Protein AF-A0A1Y1M8X2-F1 (afdb_monomer_lite)

pLDDT: mean 86.87, std 9.97, range [57.91, 97.19]

Structure (mmCIF, N/CA/C/O backbone):
data_AF-A0A1Y1M8X2-F1
#
_entry.id   AF-A0A1Y1M8X2-F1
#
loop_
_atom_site.group_PDB
_atom_site.id
_atom_site.type_symbol
_atom_site.label_atom_id
_atom_site.label_alt_id
_atom_site.label_comp_id
_atom_site.label_asym_id
_atom_site.label_entity_id
_atom_site.label_seq_id
_atom_site.pdbx_PDB_ins_code
_atom_site.Cartn_x
_atom_site.Cartn_y
_atom_site.Cartn_z
_atom_site.occupancy
_atom_site.B_iso_or_equiv
_atom_site.auth_seq_id
_atom_site.auth_comp_id
_atom_site.auth_asym_id
_atom_site.auth_atom_id
_atom_site.pdbx_PDB_model_num
ATOM 1 N N . MET A 1 1 ? 12.283 7.521 -15.618 1.00 57.91 1 MET A N 1
ATOM 2 C CA . MET A 1 1 ? 11.497 7.164 -14.419 1.00 57.91 1 MET A CA 1
ATOM 3 C C . MET A 1 1 ? 10.988 5.760 -14.652 1.00 57.91 1 MET A C 1
ATOM 5 O O . MET A 1 1 ? 10.426 5.525 -15.716 1.00 57.91 1 MET A O 1
ATOM 9 N N . GLU A 1 2 ? 11.266 4.841 -13.735 1.00 84.38 2 GLU A N 1
ATOM 10 C CA . GLU A 1 2 ? 10.750 3.472 -13.800 1.00 84.38 2 GLU A CA 1
ATOM 11 C C . GLU A 1 2 ? 9.212 3.489 -13.800 1.00 84.38 2 GLU A C 1
ATOM 13 O O . GLU A 1 2 ? 8.599 4.387 -13.213 1.00 84.38 2 GLU A O 1
ATOM 18 N N . GLU A 1 3 ? 8.577 2.542 -14.496 1.00 89.00 3 GLU A N 1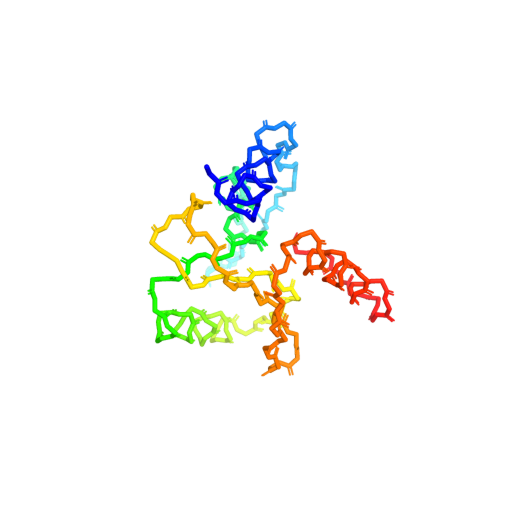
ATOM 19 C CA . GLU A 1 3 ? 7.120 2.519 -14.692 1.00 89.00 3 GLU A CA 1
ATOM 20 C C . GLU A 1 3 ? 6.355 2.572 -13.362 1.00 89.00 3 GLU A C 1
ATOM 22 O O . GLU A 1 3 ? 5.429 3.373 -13.206 1.00 89.00 3 GLU A O 1
ATOM 27 N N . ASN A 1 4 ? 6.796 1.783 -12.380 1.00 91.56 4 ASN A N 1
ATOM 28 C CA . ASN A 1 4 ? 6.224 1.771 -11.038 1.00 91.56 4 ASN A CA 1
ATOM 29 C C . ASN A 1 4 ? 6.352 3.123 -10.346 1.00 91.56 4 ASN A C 1
ATOM 31 O O . ASN A 1 4 ? 5.374 3.599 -9.778 1.00 91.56 4 ASN A O 1
ATOM 35 N N . GLY A 1 5 ? 7.514 3.773 -10.435 1.00 92.69 5 GLY A N 1
ATOM 36 C CA . GLY A 1 5 ? 7.714 5.079 -9.815 1.00 92.69 5 GLY A CA 1
ATOM 37 C C . GLY A 1 5 ? 6.822 6.163 -10.426 1.00 92.69 5 GLY A C 1
ATOM 38 O O . GLY A 1 5 ? 6.235 6.980 -9.711 1.00 92.69 5 GLY A O 1
ATOM 39 N N . ARG A 1 6 ? 6.630 6.135 -11.753 1.00 93.38 6 ARG A N 1
ATOM 40 C CA . ARG A 1 6 ? 5.676 7.027 -12.433 1.00 93.38 6 ARG A CA 1
ATOM 41 C C . ARG A 1 6 ? 4.247 6.776 -11.951 1.00 93.38 6 ARG A C 1
ATOM 43 O O . ARG A 1 6 ? 3.567 7.719 -11.552 1.00 93.38 6 ARG A O 1
ATOM 50 N N . ASN A 1 7 ? 3.802 5.523 -11.972 1.00 94.12 7 ASN A N 1
ATOM 51 C CA . ASN A 1 7 ? 2.438 5.155 -11.595 1.00 94.12 7 ASN A CA 1
ATOM 52 C C . ASN A 1 7 ? 2.159 5.470 -10.116 1.00 94.12 7 ASN A C 1
ATOM 54 O O . ASN A 1 7 ? 1.123 6.046 -9.796 1.00 94.12 7 ASN A O 1
ATOM 58 N N . ALA A 1 8 ? 3.111 5.189 -9.225 1.00 93.56 8 ALA A N 1
ATOM 59 C CA . ALA A 1 8 ? 3.027 5.534 -7.810 1.00 93.56 8 ALA A CA 1
ATOM 60 C C . ALA A 1 8 ? 2.939 7.038 -7.578 1.00 93.56 8 ALA A C 1
ATOM 62 O O . ALA A 1 8 ? 2.137 7.487 -6.768 1.00 93.56 8 ALA A O 1
ATOM 63 N N . THR A 1 9 ? 3.720 7.822 -8.322 1.00 93.12 9 THR A N 1
ATOM 64 C CA . THR A 1 9 ? 3.658 9.283 -8.247 1.00 93.12 9 THR A CA 1
ATOM 65 C C . THR A 1 9 ? 2.284 9.797 -8.679 1.00 93.12 9 THR A C 1
ATOM 67 O O . THR A 1 9 ? 1.714 10.642 -7.997 1.00 93.12 9 THR A O 1
ATOM 70 N N . ILE A 1 10 ? 1.715 9.270 -9.770 1.00 93.12 10 ILE A N 1
ATOM 71 C CA . ILE A 1 10 ? 0.368 9.649 -10.229 1.00 93.12 10 ILE A CA 1
ATOM 72 C C . ILE A 1 10 ? -0.680 9.320 -9.159 1.00 93.12 10 ILE A C 1
ATOM 74 O O . ILE A 1 10 ? -1.470 10.190 -8.795 1.00 93.12 10 ILE A O 1
ATOM 78 N N . LEU A 1 11 ? -0.653 8.099 -8.618 1.00 92.50 11 LEU A N 1
ATOM 79 C CA . LEU A 1 11 ? -1.569 7.669 -7.557 1.00 92.50 11 LEU A CA 1
ATOM 80 C C . LEU A 1 11 ? -1.419 8.530 -6.295 1.00 92.50 11 LEU A C 1
ATOM 82 O O . LEU A 1 11 ? -2.409 8.959 -5.718 1.00 92.50 11 LEU A O 1
ATOM 86 N N . TRP A 1 12 ? -0.190 8.873 -5.914 1.00 92.44 12 TRP A N 1
ATOM 87 C CA . TRP A 1 12 ? 0.089 9.742 -4.771 1.00 92.44 12 TRP A CA 1
ATOM 88 C C . TRP A 1 12 ? -0.469 11.162 -4.948 1.00 92.44 12 TRP A C 1
ATOM 90 O O . TRP A 1 12 ? -1.010 11.756 -4.010 1.00 92.44 12 TRP A O 1
ATOM 100 N N . LEU A 1 13 ? -0.345 11.720 -6.155 1.00 92.50 13 LEU A N 1
ATOM 101 C CA . LEU A 1 13 ? -0.860 13.049 -6.492 1.00 92.50 13 LEU A CA 1
ATOM 102 C C . LEU A 1 13 ? -2.389 13.078 -6.590 1.00 92.50 13 LEU A C 1
ATOM 104 O O . LEU A 1 13 ? -2.992 14.123 -6.348 1.00 92.50 13 LEU A O 1
ATOM 108 N N . LEU A 1 14 ? -3.024 11.939 -6.876 1.00 91.75 14 LEU A N 1
ATOM 109 C CA . LEU A 1 14 ? -4.478 11.808 -6.962 1.00 91.75 14 LEU A CA 1
ATOM 110 C C . LEU A 1 14 ? -5.186 12.221 -5.658 1.00 91.75 14 LEU A C 1
ATOM 112 O O . LEU A 1 14 ? -6.259 12.820 -5.697 1.00 91.75 14 LEU A O 1
ATOM 116 N N . HIS A 1 15 ? -4.544 12.009 -4.507 1.00 88.88 15 HIS A N 1
ATOM 117 C CA . HIS A 1 15 ? -5.041 12.444 -3.194 1.00 88.88 15 HIS A CA 1
ATOM 118 C C . HIS A 1 15 ? -5.152 13.971 -3.045 1.00 88.88 15 HIS A C 1
ATOM 120 O O . HIS A 1 15 ? -5.851 14.456 -2.159 1.00 88.88 15 HIS A O 1
ATOM 126 N N . GLY A 1 16 ? -4.472 14.743 -3.899 1.00 87.56 16 GLY A N 1
ATOM 127 C CA . GLY A 1 16 ? -4.651 16.193 -3.975 1.00 87.56 16 GLY A CA 1
ATOM 128 C C . GLY A 1 16 ? -5.958 16.602 -4.659 1.00 87.56 16 GLY A C 1
ATOM 129 O O . GLY A 1 16 ? -6.507 17.653 -4.339 1.00 87.56 16 GLY A O 1
ATOM 130 N N . PHE A 1 17 ? -6.473 15.765 -5.564 1.00 87.62 17 PHE A N 1
ATOM 131 C CA . PHE A 1 17 ? -7.749 15.983 -6.250 1.00 87.62 17 PHE A CA 1
ATOM 132 C C . PHE A 1 17 ? -8.927 15.428 -5.444 1.00 87.62 17 PHE A C 1
ATOM 134 O O . PHE A 1 17 ? -9.981 16.058 -5.377 1.00 87.62 17 PHE A O 1
ATOM 141 N N . PHE A 1 18 ? -8.738 14.281 -4.787 1.00 82.44 18 PHE A N 1
ATOM 142 C CA . PHE A 1 18 ? -9.737 13.668 -3.910 1.00 82.44 18 PHE A CA 1
ATOM 143 C C . PHE A 1 18 ? -9.431 13.968 -2.447 1.00 82.44 18 PHE A C 1
ATOM 145 O O . PHE A 1 18 ? -8.923 13.129 -1.704 1.00 82.44 18 PHE A O 1
ATOM 152 N N . VAL A 1 19 ? -9.731 15.202 -2.042 1.00 74.25 19 VAL A N 1
ATOM 153 C CA . VAL A 1 19 ? -9.502 15.652 -0.668 1.00 74.25 19 VAL A CA 1
ATOM 154 C C . VAL A 1 19 ? -10.314 14.788 0.308 1.00 74.25 19 VAL A C 1
ATOM 156 O O . VAL A 1 19 ? -11.524 14.641 0.116 1.00 74.25 19 VAL A O 1
ATOM 159 N N . PRO A 1 20 ? -9.694 14.256 1.379 1.00 69.75 20 PRO A N 1
ATOM 160 C CA . PRO A 1 20 ? -10.398 13.458 2.377 1.00 69.75 20 PRO A CA 1
ATOM 161 C C . PRO A 1 20 ? -11.568 14.237 2.989 1.00 69.75 20 PRO A C 1
ATOM 163 O O . PRO A 1 20 ? -11.378 15.263 3.644 1.00 69.75 20 PRO A O 1
ATOM 166 N N . SER A 1 21 ? -12.793 13.751 2.785 1.00 66.44 21 SER A N 1
ATOM 167 C CA . SER A 1 21 ? -14.013 14.350 3.345 1.00 66.44 21 SER A CA 1
ATOM 168 C C . SER A 1 21 ? -14.354 13.814 4.738 1.00 66.44 21 SER A C 1
ATOM 170 O O . SER A 1 21 ? -15.099 14.455 5.486 1.00 66.44 21 SER A O 1
ATOM 172 N N . ASN A 1 22 ? -13.807 12.649 5.094 1.00 67.56 22 ASN A N 1
ATOM 173 C CA . ASN A 1 22 ? -14.097 11.972 6.351 1.00 67.56 22 ASN A CA 1
ATOM 174 C C . ASN A 1 22 ? -13.438 12.679 7.543 1.00 67.56 22 ASN A C 1
ATOM 176 O O . ASN A 1 22 ? -12.395 13.329 7.439 1.00 67.56 22 ASN A O 1
ATOM 180 N N . ARG A 1 23 ? -14.074 12.557 8.709 1.00 67.44 23 ARG A N 1
ATOM 181 C CA . ARG A 1 23 ? -13.575 13.091 9.979 1.00 67.44 23 ARG A CA 1
ATOM 182 C C . ARG A 1 23 ? -13.501 11.949 10.979 1.00 67.44 23 ARG A C 1
ATOM 184 O O . ARG A 1 23 ? -14.510 11.303 11.242 1.00 67.44 23 ARG A O 1
ATOM 191 N N . GLY A 1 24 ? -12.321 11.720 11.541 1.00 64.38 24 GLY A N 1
ATOM 192 C CA . GLY A 1 24 ? -12.144 10.766 12.627 1.00 64.38 24 GLY A CA 1
ATOM 193 C C . GLY A 1 24 ? -12.623 11.383 13.936 1.00 64.38 24 GLY A C 1
ATOM 194 O O . GLY A 1 24 ? -12.403 12.569 14.182 1.00 64.38 24 GLY A O 1
ATOM 195 N N . THR A 1 25 ? -13.265 10.596 14.794 1.00 60.97 25 THR A N 1
ATOM 196 C CA . THR A 1 25 ? -13.573 11.015 16.167 1.00 60.97 25 THR A CA 1
ATOM 197 C C . THR A 1 25 ? -12.712 10.193 17.111 1.00 60.97 25 THR A C 1
ATOM 199 O O . THR A 1 25 ? -12.867 8.980 17.178 1.00 60.97 25 THR A O 1
ATOM 202 N N . GLN A 1 26 ? -11.799 10.839 17.833 1.00 62.78 26 GLN A N 1
ATOM 203 C CA . GLN A 1 26 ? -11.055 10.206 18.921 1.00 62.78 26 GLN A CA 1
ATOM 204 C C . GLN A 1 26 ? -11.638 10.655 20.254 1.00 62.78 26 GLN A C 1
ATOM 206 O O . GLN A 1 26 ? -11.889 11.841 20.459 1.00 62.78 26 GLN A O 1
ATOM 211 N N . THR A 1 27 ? -11.861 9.709 21.157 1.00 60.06 27 THR A N 1
ATOM 212 C CA . THR A 1 27 ? -12.292 10.010 22.522 1.00 60.06 27 THR A CA 1
ATOM 213 C C . THR A 1 27 ? -11.049 10.076 23.393 1.00 60.06 27 THR A C 1
ATOM 215 O O . THR A 1 27 ? -10.279 9.122 23.439 1.00 60.06 27 THR A O 1
ATOM 218 N N . ASP A 1 28 ? -10.830 11.223 24.026 1.00 64.88 28 ASP A N 1
ATOM 219 C CA . ASP A 1 28 ? -9.723 11.425 24.957 1.00 64.88 28 ASP A CA 1
ATOM 220 C C . ASP A 1 28 ? -9.913 10.577 26.230 1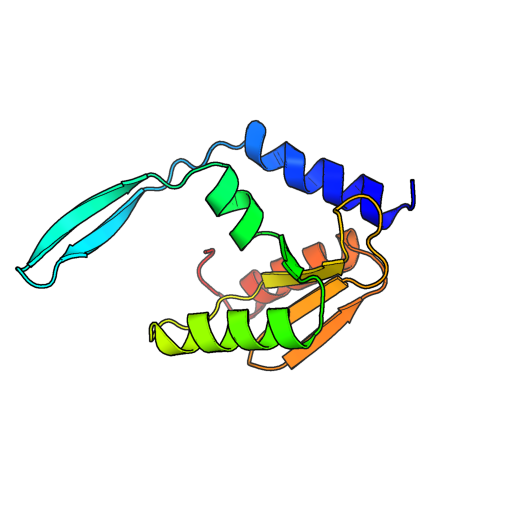.00 64.88 28 ASP A C 1
ATOM 222 O O . ASP A 1 28 ? -11.027 10.136 26.524 1.00 64.88 28 ASP A O 1
ATOM 226 N N . ILE A 1 29 ? -8.857 10.414 27.032 1.00 68.69 29 ILE A N 1
ATOM 227 C CA . ILE A 1 29 ? -8.881 9.684 28.317 1.00 68.69 29 ILE A CA 1
ATOM 228 C C . ILE A 1 29 ? -9.932 10.232 29.298 1.00 68.69 29 ILE A C 1
ATOM 230 O O . ILE A 1 29 ? -10.426 9.510 30.157 1.00 68.69 29 ILE A O 1
ATOM 234 N N . ASN A 1 30 ? -10.330 11.495 29.116 1.00 72.25 30 ASN A N 1
ATOM 235 C CA . ASN A 1 30 ? -11.355 12.185 29.900 1.00 72.25 30 ASN A CA 1
ATOM 236 C C . ASN A 1 30 ? -12.767 12.088 29.281 1.00 72.25 30 ASN A C 1
ATOM 238 O O . ASN A 1 30 ? -13.656 12.855 29.645 1.00 72.25 30 ASN A O 1
ATOM 242 N N . GLY A 1 31 ? -12.979 11.220 28.284 1.00 68.75 31 GLY A N 1
ATOM 243 C CA . GLY A 1 31 ? -14.273 11.030 27.615 1.00 68.75 31 GLY A CA 1
ATOM 244 C C . GLY A 1 31 ? -14.648 12.127 26.609 1.00 68.75 31 GLY A C 1
ATOM 245 O O . GLY A 1 31 ? -15.730 12.094 26.020 1.00 68.75 31 GLY A O 1
ATOM 246 N N . LYS A 1 32 ? -13.770 13.112 26.375 1.00 73.12 32 LYS A N 1
ATOM 247 C CA . LYS A 1 32 ? -14.042 14.232 25.464 1.00 73.12 32 LYS A CA 1
ATOM 248 C C . LYS A 1 32 ? -13.782 13.814 24.016 1.00 73.12 32 LYS A C 1
ATOM 250 O O . LYS A 1 32 ? -12.669 13.439 23.658 1.00 73.12 32 LYS A O 1
ATOM 255 N N . LYS A 1 33 ? -14.808 13.902 23.167 1.00 70.69 33 LYS A N 1
ATOM 256 C CA . LYS A 1 33 ? -14.703 13.589 21.735 1.00 70.69 33 LYS A CA 1
ATOM 257 C C . LYS A 1 33 ? -13.989 14.723 20.998 1.00 70.69 33 LYS A C 1
ATOM 259 O O . LYS A 1 33 ? -14.482 15.849 20.952 1.00 70.69 33 LYS A O 1
ATOM 264 N N . LYS A 1 34 ? -12.841 14.422 20.401 1.00 73.31 34 LYS A N 1
ATOM 265 C CA . LYS A 1 34 ? -12.092 15.303 19.509 1.00 73.31 34 LYS A CA 1
ATOM 266 C C . LYS A 1 34 ? -12.302 14.848 18.071 1.00 73.31 34 LYS A C 1
ATOM 268 O O . LYS A 1 34 ? -12.004 13.711 17.714 1.00 73.31 34 LYS A O 1
ATOM 273 N N . ILE A 1 35 ? -12.822 15.754 17.251 1.00 71.88 35 ILE A N 1
ATOM 274 C CA . ILE A 1 35 ? -12.983 15.531 15.816 1.00 71.88 35 ILE A CA 1
ATOM 275 C C . ILE A 1 35 ? -11.672 15.927 15.138 1.00 71.88 35 ILE A C 1
ATOM 277 O O . ILE A 1 35 ? -11.292 17.099 15.149 1.00 71.88 35 ILE A O 1
ATOM 281 N N . THR A 1 36 ? -10.989 14.956 14.545 1.00 73.81 36 THR A N 1
ATOM 282 C CA . THR A 1 36 ? -9.756 15.156 13.782 1.00 73.81 36 THR A CA 1
ATOM 283 C C . THR A 1 36 ? -10.080 15.063 12.294 1.00 73.81 36 THR A C 1
ATOM 285 O O . THR A 1 36 ? -10.648 14.076 11.826 1.00 73.81 36 THR A O 1
ATOM 288 N N . LYS A 1 37 ? -9.738 16.109 11.536 1.00 75.62 37 LYS A N 1
ATOM 289 C CA . LYS A 1 37 ? -9.815 16.081 10.070 1.00 75.62 37 LYS A CA 1
ATOM 290 C C . LYS A 1 37 ? -8.621 15.301 9.530 1.00 75.62 37 LYS A C 1
ATOM 292 O O . LYS A 1 37 ? -7.496 15.592 9.930 1.00 75.62 37 LYS A O 1
ATOM 297 N N . TYR A 1 38 ? -8.864 14.365 8.619 1.00 80.25 38 TYR A N 1
ATOM 298 C CA . TYR A 1 38 ? -7.782 13.706 7.894 1.00 80.25 38 TYR A CA 1
ATOM 299 C C . TYR A 1 38 ? -7.170 14.671 6.880 1.00 80.25 38 TYR A C 1
ATOM 301 O O . TYR A 1 38 ? -7.878 15.407 6.191 1.00 80.25 38 TYR A O 1
ATOM 309 N N . THR A 1 39 ? -5.845 14.688 6.806 1.00 86.38 39 THR A N 1
ATOM 310 C CA . THR A 1 39 ? -5.101 15.493 5.838 1.00 86.38 39 THR A CA 1
ATOM 311 C C . THR A 1 39 ? -4.831 14.697 4.560 1.00 86.38 39 THR A C 1
ATOM 313 O O . THR A 1 39 ? -4.874 13.467 4.555 1.00 86.38 39 THR A O 1
ATOM 316 N N . ILE A 1 40 ? -4.489 15.391 3.468 1.00 86.62 40 ILE A N 1
ATOM 317 C CA . ILE A 1 40 ? -4.023 14.745 2.225 1.00 86.62 40 ILE A CA 1
ATOM 318 C C . ILE A 1 40 ? -2.830 13.824 2.517 1.00 86.62 40 ILE A C 1
ATOM 320 O O . ILE A 1 40 ? -2.765 12.712 2.002 1.00 86.62 40 ILE A O 1
ATOM 324 N N . ARG A 1 41 ? -1.920 14.258 3.400 1.00 86.62 41 ARG A N 1
ATOM 325 C CA . ARG A 1 41 ? -0.756 13.470 3.811 1.00 86.62 41 ARG A CA 1
ATOM 326 C C . ARG A 1 41 ? -1.156 12.188 4.533 1.00 86.62 41 ARG A C 1
ATOM 328 O O . ARG A 1 41 ? -0.545 11.155 4.277 1.00 86.62 41 ARG A O 1
ATOM 335 N N . ASP A 1 42 ? -2.165 12.247 5.400 1.00 85.69 42 ASP A N 1
ATOM 336 C CA . ASP A 1 42 ? -2.680 11.044 6.055 1.00 85.69 42 ASP A CA 1
ATOM 337 C C . ASP A 1 42 ? -3.189 10.071 4.992 1.00 85.69 42 ASP A C 1
ATOM 339 O O . ASP A 1 42 ? -2.735 8.935 4.937 1.00 85.69 42 ASP A O 1
ATOM 343 N N . SER A 1 43 ? -4.046 10.539 4.081 1.00 87.19 43 SER A N 1
ATOM 344 C CA . SER A 1 43 ? -4.596 9.710 3.001 1.00 87.19 43 SER A CA 1
ATOM 345 C C . SER A 1 43 ? -3.510 9.056 2.141 1.00 87.19 43 SER A C 1
ATOM 347 O O . SER A 1 43 ? -3.574 7.857 1.885 1.00 87.19 43 SER A O 1
ATOM 349 N N . GLN A 1 44 ? -2.466 9.805 1.782 1.00 90.25 44 GLN A N 1
ATOM 350 C CA . GLN A 1 44 ? -1.314 9.278 1.049 1.00 90.25 44 GLN A CA 1
ATOM 351 C C . GLN A 1 44 ? -0.573 8.180 1.829 1.00 90.25 44 GLN A C 1
ATOM 353 O O . GLN A 1 44 ? -0.252 7.135 1.268 1.00 90.25 44 GLN A O 1
ATOM 358 N N . GLN A 1 45 ? -0.332 8.390 3.129 1.00 85.94 45 GLN A N 1
ATOM 359 C CA . GLN A 1 45 ? 0.363 7.419 3.982 1.00 85.94 45 GLN A CA 1
ATOM 360 C C . GLN A 1 45 ? -0.453 6.150 4.251 1.00 85.94 45 GLN A C 1
ATOM 362 O O . GLN A 1 45 ? 0.140 5.089 4.432 1.00 85.94 45 GLN A O 1
ATOM 367 N N . TYR A 1 46 ? -1.783 6.250 4.312 1.00 84.75 46 TYR A N 1
ATOM 368 C CA . TYR A 1 46 ? -2.665 5.084 4.420 1.00 84.75 46 TYR A CA 1
ATOM 369 C C . TYR A 1 46 ? -2.778 4.323 3.097 1.00 84.75 46 TYR A C 1
ATOM 371 O O . TYR A 1 46 ? -2.910 3.104 3.115 1.00 84.75 46 TYR A O 1
ATOM 379 N N . PHE A 1 47 ? -2.708 5.025 1.963 1.00 89.00 47 PHE A N 1
ATOM 380 C CA . PHE A 1 47 ? -2.764 4.406 0.644 1.00 89.00 47 PHE A CA 1
ATOM 381 C C . PHE A 1 47 ? -1.499 3.609 0.316 1.00 89.00 47 PHE A C 1
ATOM 383 O O . PHE A 1 47 ? -1.594 2.439 -0.048 1.00 89.00 47 PHE A O 1
ATOM 390 N N . LEU A 1 48 ? -0.324 4.236 0.447 1.00 92.69 48 LEU A N 1
ATOM 391 C CA . LEU A 1 48 ? 0.970 3.622 0.161 1.00 92.69 48 LEU A CA 1
ATOM 392 C C . LEU A 1 48 ? 1.987 4.004 1.237 1.00 92.69 48 LEU A C 1
ATOM 394 O O . LEU A 1 48 ? 2.438 5.149 1.315 1.00 92.69 48 LEU A O 1
ATOM 398 N N . TYR A 1 49 ? 2.413 3.026 2.029 1.00 93.44 49 TYR A N 1
ATOM 399 C CA . TYR A 1 49 ? 3.500 3.219 2.977 1.00 93.44 49 TYR A CA 1
ATOM 400 C C . TYR A 1 49 ? 4.865 3.006 2.306 1.00 93.44 49 TYR A C 1
ATOM 402 O O . TYR A 1 49 ? 5.119 1.971 1.694 1.00 93.44 49 TYR A O 1
ATOM 410 N N . LEU A 1 50 ? 5.771 3.974 2.444 1.00 93.62 50 LEU A N 1
ATOM 411 C CA . LEU A 1 50 ? 7.152 3.857 1.971 1.00 93.62 50 LEU A CA 1
ATOM 412 C C . LEU A 1 50 ? 8.083 3.689 3.167 1.00 93.62 50 LEU A C 1
ATOM 414 O O . LEU A 1 50 ? 8.286 4.629 3.939 1.00 93.62 50 LEU A O 1
ATOM 418 N N . GLY A 1 51 ? 8.639 2.489 3.310 1.00 92.69 51 GLY A N 1
ATOM 419 C CA . GLY A 1 51 ? 9.716 2.214 4.253 1.00 92.69 51 GLY A CA 1
ATOM 420 C C . GLY A 1 51 ? 11.066 2.250 3.544 1.00 92.69 51 GLY A C 1
ATOM 421 O O . GLY A 1 51 ? 11.192 1.790 2.419 1.00 92.69 51 GLY A O 1
ATOM 422 N N . LYS A 1 52 ? 12.105 2.751 4.202 1.00 92.12 52 LYS A N 1
ATOM 423 C CA . LYS A 1 52 ? 13.486 2.721 3.695 1.00 92.12 52 LYS A CA 1
ATOM 424 C C . LYS A 1 52 ? 14.125 1.342 3.820 1.00 92.12 52 LYS A C 1
ATOM 426 O O . LYS A 1 52 ? 15.046 1.000 3.091 1.00 92.12 52 LYS A O 1
ATOM 431 N N . SER A 1 53 ? 13.641 0.539 4.763 1.00 93.06 53 SER A N 1
ATOM 432 C CA . SER A 1 53 ? 14.124 -0.813 5.021 1.00 93.06 53 SER A CA 1
ATOM 433 C C . SER A 1 53 ? 12.980 -1.721 5.457 1.00 93.06 53 SER A C 1
ATOM 435 O O . SER A 1 53 ? 11.954 -1.251 5.954 1.00 93.06 53 SER A O 1
ATOM 437 N N . ALA A 1 54 ? 13.179 -3.035 5.329 1.00 91.94 54 ALA A N 1
ATOM 438 C CA . ALA A 1 54 ? 12.231 -4.026 5.836 1.00 91.94 54 ALA A CA 1
ATOM 439 C C . ALA A 1 54 ? 11.967 -3.835 7.339 1.00 91.94 54 ALA A C 1
ATOM 441 O O . ALA A 1 54 ? 10.820 -3.853 7.769 1.00 91.94 54 ALA A O 1
ATOM 442 N N . GLN A 1 55 ? 13.012 -3.542 8.121 1.00 94.12 55 GLN A N 1
ATOM 443 C CA . GLN A 1 55 ? 12.889 -3.281 9.556 1.00 94.12 55 GLN A CA 1
ATOM 444 C C . GLN A 1 55 ? 11.942 -2.112 9.857 1.00 94.12 55 GLN A C 1
ATOM 446 O O . GLN A 1 55 ? 11.134 -2.200 10.777 1.00 94.12 55 GLN A O 1
ATOM 451 N N . GLN A 1 56 ? 12.011 -1.030 9.076 1.00 93.75 56 GLN A N 1
ATOM 452 C CA . GLN A 1 56 ? 11.130 0.120 9.271 1.00 93.75 56 GLN A CA 1
ATOM 453 C C . GLN A 1 56 ? 9.665 -0.231 8.983 1.00 93.75 56 GLN A C 1
ATOM 455 O O . GLN A 1 56 ? 8.770 0.225 9.694 1.00 93.75 56 GLN A O 1
ATOM 460 N N . VAL A 1 57 ? 9.420 -1.058 7.962 1.00 93.56 57 VAL A N 1
ATOM 461 C CA . VAL A 1 57 ? 8.076 -1.556 7.646 1.00 93.56 57 VAL A CA 1
ATOM 462 C C . VAL A 1 57 ? 7.536 -2.421 8.783 1.00 93.56 57 VAL A C 1
ATOM 464 O O . VAL A 1 57 ? 6.406 -2.199 9.211 1.00 93.56 57 VAL A O 1
ATOM 467 N N . GLU A 1 58 ? 8.329 -3.353 9.316 1.00 93.94 58 GLU A N 1
ATOM 468 C CA . GLU A 1 58 ? 7.892 -4.194 10.442 1.00 93.94 58 GLU A CA 1
ATOM 469 C C . GLU A 1 58 ? 7.558 -3.355 11.676 1.00 93.94 58 GLU A C 1
ATOM 471 O O . GLU A 1 58 ? 6.479 -3.500 12.243 1.00 93.94 58 GLU A O 1
ATOM 476 N N . GLN A 1 59 ? 8.422 -2.403 12.039 1.00 94.06 59 GLN A N 1
ATOM 477 C CA . GLN A 1 59 ? 8.167 -1.491 13.159 1.00 94.06 59 GLN A CA 1
ATOM 478 C C . GLN A 1 59 ? 6.878 -0.687 12.963 1.00 94.06 59 GLN A C 1
ATOM 480 O O . GLN A 1 59 ? 6.135 -0.447 13.916 1.00 94.06 59 GLN A O 1
ATOM 485 N N . TRP A 1 60 ? 6.592 -0.265 11.729 1.00 91.19 60 TRP A N 1
ATOM 486 C CA . TRP A 1 60 ? 5.355 0.440 11.411 1.00 91.19 60 TRP A CA 1
ATOM 487 C C . TRP A 1 60 ? 4.126 -0.463 11.572 1.00 91.19 60 TRP A C 1
ATOM 489 O O . TRP A 1 60 ? 3.130 -0.030 12.157 1.00 91.19 60 TRP A O 1
ATOM 499 N N . ILE A 1 61 ? 4.201 -1.718 11.117 1.00 91.81 61 ILE A N 1
ATOM 500 C CA . ILE A 1 61 ? 3.136 -2.717 11.283 1.00 91.81 61 ILE A CA 1
ATOM 501 C C . ILE A 1 61 ? 2.918 -3.017 12.771 1.00 91.81 61 ILE A C 1
ATOM 503 O O . ILE A 1 61 ? 1.789 -2.947 13.249 1.00 91.81 61 ILE A O 1
ATOM 507 N N . GLU A 1 62 ? 3.974 -3.276 13.538 1.00 92.19 62 GLU A N 1
ATOM 508 C CA . GLU A 1 62 ? 3.894 -3.531 14.983 1.00 92.19 62 GLU A CA 1
ATOM 509 C C . GLU A 1 62 ? 3.296 -2.343 15.745 1.00 92.19 62 GLU A C 1
ATOM 511 O O . GLU A 1 62 ? 2.406 -2.512 16.582 1.00 92.19 62 GLU A O 1
ATOM 516 N N . HIS A 1 63 ? 3.718 -1.120 15.412 1.00 89.75 63 HIS A N 1
ATOM 517 C CA . HIS A 1 63 ? 3.155 0.097 15.991 1.00 89.75 63 HIS A CA 1
ATOM 518 C C . HIS A 1 63 ? 1.668 0.278 15.655 1.00 89.75 63 HIS A C 1
ATOM 520 O O . HIS A 1 63 ? 0.919 0.878 16.426 1.00 89.75 63 HIS A O 1
ATOM 526 N N . ARG A 1 64 ? 1.215 -0.209 14.497 1.00 85.94 64 ARG A N 1
ATOM 527 C CA . ARG A 1 64 ? -0.206 -0.209 14.131 1.00 85.94 64 ARG A CA 1
ATOM 528 C C . ARG A 1 64 ? -0.978 -1.275 14.900 1.00 85.94 64 ARG A C 1
ATOM 530 O O . ARG A 1 64 ? -2.031 -0.954 15.446 1.00 85.94 64 ARG A O 1
ATOM 537 N N . LYS A 1 65 ? -0.430 -2.487 15.023 1.00 87.25 65 LYS A N 1
ATOM 538 C CA . LYS A 1 65 ? -1.031 -3.580 15.803 1.00 87.25 65 LYS A CA 1
ATOM 539 C C . LYS A 1 65 ? -1.218 -3.198 17.270 1.00 87.25 65 LYS A C 1
ATOM 541 O O . LYS A 1 65 ? -2.268 -3.468 17.847 1.00 87.25 65 LYS A O 1
ATOM 546 N N . SER A 1 66 ? -0.244 -2.506 17.866 1.00 88.12 66 SER A N 1
ATOM 547 C CA . SER A 1 66 ? -0.311 -2.094 19.276 1.00 88.12 66 SER A CA 1
ATOM 548 C C . SER A 1 66 ? -1.426 -1.088 19.580 1.00 88.12 66 SER A C 1
ATOM 550 O O . SER A 1 66 ? -1.830 -0.957 20.733 1.00 88.12 66 SER A O 1
ATOM 552 N N . LYS A 1 67 ? -1.990 -0.421 18.561 1.00 82.31 67 LYS A N 1
ATOM 553 C CA . LYS A 1 67 ? -3.153 0.471 18.712 1.00 82.31 67 LYS A CA 1
ATOM 554 C C . LYS A 1 67 ? -4.486 -0.274 18.830 1.00 82.31 67 LYS A C 1
ATOM 556 O O . LYS A 1 67 ? -5.523 0.380 18.893 1.00 82.31 67 LYS A O 1
ATOM 561 N N . GLY A 1 68 ? -4.479 -1.610 18.839 1.00 68.75 68 GLY A N 1
ATOM 562 C CA . GLY A 1 68 ? -5.664 -2.436 19.092 1.00 68.75 68 GLY A CA 1
ATOM 563 C C . GLY A 1 68 ? -6.722 -2.384 17.989 1.00 68.75 68 GLY A C 1
ATOM 564 O O . GLY A 1 68 ? -7.863 -2.769 18.220 1.00 68.75 68 GLY A O 1
ATOM 565 N N . THR A 1 69 ? -6.364 -1.898 16.799 1.00 71.56 69 THR A N 1
ATOM 566 C CA . THR A 1 69 ? -7.250 -1.865 15.629 1.00 71.56 69 THR A CA 1
ATOM 567 C C . THR A 1 69 ? -6.740 -2.848 14.589 1.00 71.56 69 THR A C 1
ATOM 569 O O . THR A 1 69 ? -5.533 -2.936 14.356 1.00 71.56 69 THR A O 1
ATOM 572 N N . ALA A 1 70 ? -7.659 -3.605 13.985 1.00 78.38 70 ALA A N 1
ATOM 573 C CA . ALA A 1 70 ? -7.323 -4.485 12.877 1.00 78.38 70 ALA A CA 1
ATOM 574 C C . ALA A 1 70 ? -6.708 -3.650 11.748 1.00 78.38 70 ALA A C 1
ATOM 576 O O . ALA A 1 70 ? -7.262 -2.624 11.342 1.00 78.38 70 ALA A O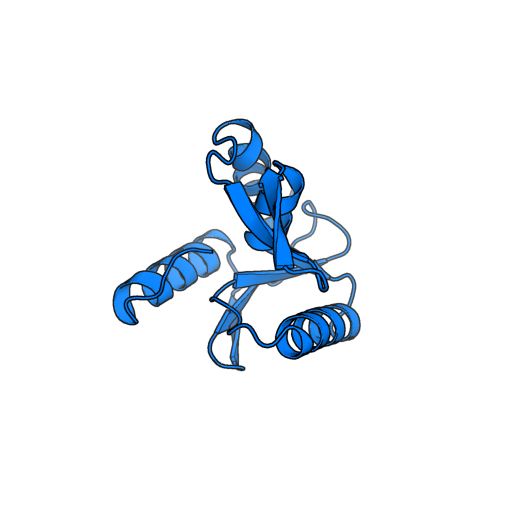 1
ATOM 577 N N . ILE A 1 71 ? -5.536 -4.067 11.273 1.00 85.31 71 ILE A N 1
ATOM 578 C CA . ILE A 1 71 ? -4.870 -3.391 10.166 1.00 85.31 71 ILE A CA 1
ATOM 579 C C . ILE A 1 71 ? -5.606 -3.781 8.887 1.00 85.31 71 ILE A C 1
ATOM 581 O O . ILE A 1 71 ? -5.584 -4.943 8.488 1.00 85.31 71 ILE A O 1
ATOM 585 N N . GLN A 1 72 ? -6.257 -2.803 8.261 1.00 89.00 72 GLN A N 1
ATOM 586 C CA . GLN A 1 72 ? -6.882 -2.990 6.955 1.00 89.00 72 GLN A CA 1
ATOM 587 C C . GLN A 1 72 ? -5.824 -3.289 5.884 1.00 89.00 72 GLN A C 1
ATOM 589 O O . GLN A 1 72 ? -4.678 -2.854 6.039 1.00 89.00 72 GLN A O 1
ATOM 594 N N . PRO A 1 73 ? -6.184 -3.994 4.796 1.00 93.38 73 PRO A N 1
ATOM 595 C CA . PRO A 1 73 ? -5.265 -4.224 3.693 1.00 93.38 73 PRO A CA 1
ATOM 596 C C . PRO A 1 73 ? -4.665 -2.909 3.193 1.00 93.38 73 PRO A C 1
ATOM 598 O O . PRO A 1 73 ? -5.382 -1.932 2.975 1.00 93.38 73 PRO A O 1
ATOM 601 N N . PHE A 1 74 ? -3.347 -2.875 3.012 1.00 93.00 74 PHE A N 1
ATOM 602 C CA . PHE A 1 74 ? -2.657 -1.670 2.555 1.00 93.00 74 PHE A CA 1
ATOM 603 C C . PHE A 1 74 ? -1.462 -2.003 1.665 1.00 93.00 74 PHE A C 1
ATOM 605 O O . PHE A 1 74 ? -0.912 -3.110 1.706 1.00 93.00 74 PHE A O 1
ATOM 612 N N . LEU A 1 75 ? -1.067 -1.026 0.848 1.00 95.88 75 LEU A N 1
ATOM 613 C CA . LEU A 1 75 ? 0.108 -1.128 -0.008 1.00 95.88 75 LEU A CA 1
ATOM 614 C C . LEU A 1 75 ? 1.336 -0.611 0.733 1.00 95.88 75 LEU A C 1
ATOM 616 O O . LEU A 1 75 ? 1.287 0.436 1.384 1.00 95.88 75 LEU A O 1
ATOM 620 N N . PHE A 1 76 ? 2.471 -1.279 0.563 1.00 95.56 76 PHE A N 1
ATOM 621 C CA . PHE A 1 76 ? 3.756 -0.717 0.959 1.00 95.56 76 PHE A CA 1
ATOM 622 C C . PHE A 1 76 ? 4.865 -1.045 -0.034 1.00 95.56 76 PHE A C 1
ATOM 624 O O . PHE A 1 76 ? 4.776 -2.006 -0.793 1.00 95.56 76 PHE A O 1
ATOM 631 N N . ALA A 1 77 ? 5.926 -0.248 -0.024 1.00 95.31 77 ALA A N 1
ATOM 632 C CA . ALA A 1 77 ? 7.141 -0.513 -0.783 1.00 95.31 77 ALA A CA 1
ATOM 633 C C . ALA A 1 77 ? 8.376 -0.199 0.064 1.00 95.31 77 ALA A C 1
ATOM 635 O O . ALA A 1 77 ? 8.327 0.649 0.962 1.00 95.31 77 ALA A O 1
ATOM 636 N N . ILE A 1 78 ? 9.479 -0.887 -0.237 1.00 94.44 78 ILE A N 1
ATOM 637 C CA . ILE A 1 78 ? 10.788 -0.591 0.346 1.00 94.44 78 ILE A CA 1
ATOM 638 C C . ILE A 1 78 ? 11.555 0.273 -0.656 1.00 94.44 78 ILE A C 1
ATOM 640 O O . ILE A 1 78 ? 12.022 -0.236 -1.672 1.00 94.44 78 ILE A O 1
ATOM 644 N N . ALA A 1 79 ? 11.621 1.580 -0.403 1.00 92.25 79 ALA A N 1
ATOM 645 C CA . ALA A 1 79 ? 12.230 2.560 -1.297 1.00 92.25 79 ALA A CA 1
ATOM 646 C C . ALA A 1 79 ? 12.600 3.854 -0.555 1.00 92.25 79 ALA A C 1
ATOM 648 O O . ALA A 1 79 ? 11.913 4.273 0.377 1.00 92.25 79 ALA A O 1
ATOM 649 N N . GLU A 1 80 ? 13.641 4.545 -1.027 1.00 89.62 80 GLU A N 1
ATOM 650 C CA . GLU A 1 80 ? 13.999 5.884 -0.533 1.00 89.62 80 GLU A CA 1
ATOM 651 C C . GLU A 1 80 ? 13.038 6.972 -1.039 1.00 89.62 80 GLU A C 1
ATOM 653 O O . GLU A 1 80 ? 12.854 8.002 -0.387 1.00 89.62 80 GLU A O 1
ATOM 658 N N . SER A 1 81 ? 12.410 6.766 -2.204 1.00 90.75 81 SER A N 1
ATOM 659 C CA . SER A 1 81 ? 11.468 7.724 -2.785 1.00 90.75 81 SER A CA 1
ATOM 660 C C . SER A 1 81 ? 10.445 7.069 -3.717 1.00 90.75 81 SER A C 1
ATOM 662 O O . SER A 1 81 ? 10.683 6.001 -4.272 1.00 90.75 81 SER A O 1
ATOM 664 N N . LEU A 1 82 ? 9.336 7.773 -3.986 1.00 88.88 82 LEU A N 1
ATOM 665 C CA . LEU A 1 82 ? 8.330 7.374 -4.986 1.00 88.88 82 LEU A CA 1
ATOM 666 C C . LEU A 1 82 ? 8.890 7.226 -6.408 1.00 88.88 82 LEU A C 1
ATOM 668 O O . LEU A 1 82 ? 8.219 6.657 -7.260 1.00 88.88 82 LEU A O 1
ATOM 672 N N . LYS A 1 83 ? 10.077 7.773 -6.704 1.00 87.06 83 LYS A N 1
ATOM 673 C CA . LYS A 1 83 ? 10.660 7.717 -8.052 1.00 87.06 83 LYS A CA 1
ATOM 674 C C . LYS A 1 83 ? 11.295 6.362 -8.364 1.00 87.06 83 LYS A C 1
ATOM 676 O O . LYS A 1 83 ? 11.422 6.027 -9.540 1.00 87.06 83 LYS A O 1
ATOM 681 N N . GLU A 1 84 ? 11.673 5.626 -7.325 1.00 87.19 84 GLU A N 1
ATOM 682 C CA . GLU A 1 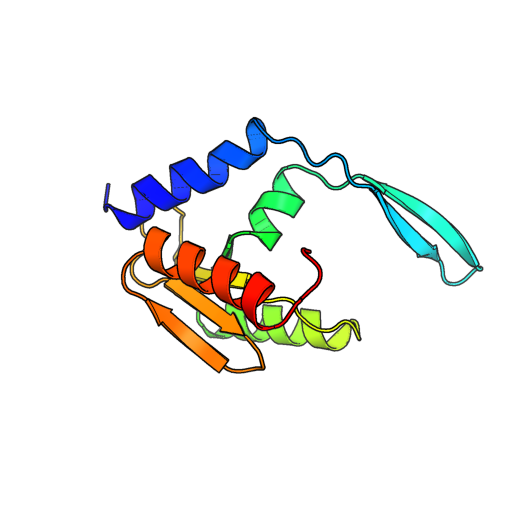84 ? 12.500 4.418 -7.373 1.00 87.19 84 GLU A CA 1
ATOM 683 C C . GLU A 1 84 ? 11.777 3.290 -6.629 1.00 87.19 84 GLU A C 1
ATOM 685 O O . GLU A 1 84 ? 12.203 2.833 -5.571 1.00 87.19 84 GLU A O 1
ATOM 690 N N . ILE A 1 85 ? 10.620 2.888 -7.157 1.00 89.69 85 ILE A N 1
ATOM 691 C CA . ILE A 1 85 ? 9.845 1.776 -6.604 1.00 89.69 85 ILE A CA 1
ATOM 692 C C . ILE A 1 85 ? 10.160 0.513 -7.397 1.00 89.69 85 ILE A C 1
ATOM 694 O O . ILE A 1 85 ? 9.619 0.323 -8.485 1.00 89.69 85 ILE A O 1
ATOM 698 N N . GLY A 1 86 ? 10.974 -0.362 -6.807 1.00 83.88 86 GLY A N 1
ATOM 699 C CA . GLY A 1 86 ? 11.215 -1.700 -7.343 1.00 83.88 86 GLY A CA 1
ATOM 700 C C . GLY A 1 86 ? 10.039 -2.636 -7.061 1.00 83.88 86 GLY A C 1
ATOM 701 O O . GLY A 1 86 ? 9.239 -2.943 -7.943 1.00 83.88 86 GLY A O 1
ATOM 702 N N . GLU A 1 87 ? 9.913 -3.078 -5.809 1.00 88.44 87 GLU A N 1
ATOM 703 C CA . GLU A 1 87 ? 8.913 -4.066 -5.389 1.00 88.44 87 GLU A CA 1
ATOM 704 C C . GLU A 1 87 ? 7.829 -3.422 -4.526 1.00 88.44 87 GLU A C 1
ATOM 706 O O . GLU A 1 87 ? 8.114 -2.635 -3.620 1.00 88.44 87 GLU A O 1
ATOM 711 N N . VAL A 1 88 ? 6.578 -3.785 -4.805 1.00 95.06 88 VAL A N 1
ATOM 712 C CA . VAL A 1 88 ? 5.406 -3.339 -4.048 1.00 95.06 88 VAL A CA 1
ATOM 713 C C . VAL A 1 88 ? 4.770 -4.543 -3.388 1.00 95.06 88 VAL A C 1
ATOM 715 O O . VAL A 1 88 ? 4.726 -5.634 -3.951 1.00 95.06 88 VAL A O 1
ATOM 718 N N . PHE A 1 89 ? 4.246 -4.340 -2.194 1.00 96.81 89 PHE A N 1
ATOM 719 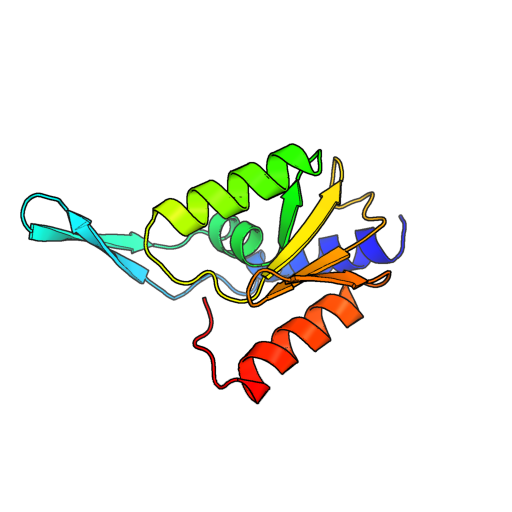C CA . PHE A 1 89 ? 3.644 -5.377 -1.392 1.00 96.81 89 PHE A CA 1
ATOM 720 C C . PHE A 1 89 ? 2.218 -4.994 -1.024 1.00 96.81 89 PHE A C 1
ATOM 722 O O . PHE A 1 89 ? 1.923 -3.825 -0.779 1.00 96.81 89 PHE A O 1
ATOM 729 N N . VAL A 1 90 ? 1.346 -5.995 -0.959 1.00 97.19 90 VAL A N 1
ATOM 730 C CA . VAL A 1 90 ? 0.045 -5.892 -0.294 1.00 97.19 90 VAL A CA 1
ATOM 731 C C . VAL A 1 90 ? 0.169 -6.626 1.029 1.00 97.19 90 VAL A C 1
ATOM 733 O O . VAL A 1 90 ? 0.497 -7.814 1.046 1.00 97.19 90 VAL A O 1
ATOM 736 N N . TYR A 1 91 ? -0.072 -5.927 2.131 1.00 95.00 91 TYR A N 1
ATOM 737 C CA . TYR A 1 91 ? -0.220 -6.561 3.433 1.00 95.00 91 TYR A CA 1
ATOM 738 C C . TYR A 1 91 ? -1.687 -6.926 3.648 1.00 95.00 91 TYR A C 1
ATOM 740 O O . TYR A 1 91 ? -2.556 -6.067 3.505 1.00 95.00 91 TYR A O 1
ATOM 748 N N . PHE A 1 92 ? -1.957 -8.178 4.002 1.00 94.50 92 PHE A N 1
ATOM 749 C CA . PHE A 1 92 ? -3.282 -8.646 4.390 1.00 94.50 92 PHE A CA 1
ATOM 750 C C . PHE A 1 92 ? -3.156 -9.861 5.307 1.00 94.50 92 PHE A C 1
ATOM 752 O O . PHE A 1 92 ? -2.415 -10.785 4.984 1.00 94.50 92 PHE A O 1
ATOM 759 N N . ASP A 1 93 ? -3.877 -9.841 6.431 1.00 90.62 93 ASP A N 1
ATOM 760 C CA . ASP A 1 93 ? -3.947 -10.944 7.402 1.00 90.62 93 ASP A CA 1
ATOM 761 C C . ASP A 1 93 ? -2.565 -11.501 7.795 1.00 90.62 93 ASP A C 1
ATOM 763 O O . ASP A 1 93 ? -2.280 -12.689 7.692 1.00 90.62 93 ASP A O 1
ATOM 767 N N . ASP A 1 94 ? -1.647 -10.599 8.162 1.00 91.25 94 ASP A N 1
ATOM 768 C CA . ASP A 1 94 ? -0.253 -10.915 8.509 1.00 91.25 94 ASP A CA 1
ATOM 769 C C . ASP A 1 94 ? 0.623 -11.510 7.399 1.00 91.25 94 ASP A C 1
ATOM 771 O O . ASP A 1 94 ? 1.808 -11.784 7.614 1.00 91.25 94 ASP A O 1
ATOM 775 N N . VAL A 1 95 ? 0.104 -11.580 6.176 1.00 94.38 95 VAL A N 1
ATOM 776 C CA . VAL A 1 95 ? 0.837 -12.002 4.985 1.00 94.38 95 VAL A CA 1
ATOM 777 C C . VAL A 1 95 ? 1.242 -10.791 4.143 1.00 94.38 95 VAL A C 1
ATOM 779 O O . VAL A 1 95 ? 0.486 -9.837 3.957 1.00 94.38 95 VAL A O 1
ATOM 782 N N . LYS A 1 96 ? 2.470 -10.830 3.612 1.00 95.62 96 LYS A N 1
ATOM 783 C CA . LYS A 1 96 ? 3.047 -9.803 2.731 1.00 95.62 96 LYS A CA 1
ATOM 784 C C . LYS A 1 96 ? 3.155 -10.359 1.313 1.00 95.62 96 LYS A C 1
ATOM 786 O O . LYS A 1 96 ? 4.095 -11.084 0.991 1.00 95.62 96 LYS A O 1
ATOM 791 N N . PHE A 1 97 ? 2.194 -10.029 0.460 1.00 96.62 97 PHE A N 1
ATOM 792 C CA . PHE A 1 97 ? 2.163 -10.480 -0.929 1.00 96.62 97 PHE A CA 1
ATOM 793 C C . PHE A 1 97 ? 3.003 -9.559 -1.803 1.00 96.62 97 PHE A C 1
ATOM 795 O O . PHE A 1 97 ? 2.742 -8.363 -1.864 1.00 96.62 97 PHE A O 1
ATOM 802 N N . LYS A 1 98 ? 4.003 -10.114 -2.485 1.00 96.50 98 LYS A N 1
ATOM 803 C CA . LYS A 1 98 ? 4.939 -9.370 -3.332 1.00 96.50 98 LYS A CA 1
ATOM 804 C C . LYS A 1 98 ? 4.422 -9.216 -4.763 1.00 96.50 98 LYS A C 1
ATOM 806 O O . LYS A 1 98 ? 3.959 -10.179 -5.371 1.00 96.50 98 LYS A O 1
ATOM 811 N N . PHE A 1 99 ? 4.584 -8.020 -5.323 1.00 96.06 99 PHE A N 1
ATOM 812 C CA . PHE A 1 99 ? 4.206 -7.657 -6.685 1.00 96.06 99 PHE A CA 1
ATOM 813 C C . PHE A 1 99 ? 5.303 -6.830 -7.364 1.00 96.06 99 PHE A C 1
ATOM 815 O O . PHE A 1 99 ? 5.943 -5.976 -6.754 1.00 96.06 99 PHE A O 1
ATOM 822 N N . TYR A 1 100 ? 5.460 -7.042 -8.670 1.00 92.19 100 TYR A N 1
ATOM 823 C CA . TYR A 1 100 ? 6.376 -6.272 -9.522 1.00 92.19 100 TYR A CA 1
ATOM 824 C C . TYR A 1 100 ? 5.718 -5.057 -10.183 1.00 92.19 100 TYR A C 1
ATOM 826 O O . TYR A 1 100 ? 6.395 -4.279 -10.842 1.00 92.19 100 TYR A O 1
ATOM 834 N N . ASN A 1 101 ? 4.397 -4.900 -10.057 1.00 92.75 101 ASN A N 1
ATOM 835 C CA . ASN A 1 101 ? 3.654 -3.802 -10.667 1.00 92.75 101 ASN A CA 1
ATOM 836 C C . ASN A 1 101 ? 2.696 -3.180 -9.647 1.00 92.75 101 ASN A C 1
ATOM 838 O O . ASN A 1 101 ? 1.843 -3.878 -9.091 1.00 92.75 101 ASN A O 1
ATOM 842 N N . ILE A 1 102 ? 2.816 -1.868 -9.430 1.00 94.94 102 ILE A N 1
ATOM 843 C CA . ILE A 1 102 ? 2.003 -1.156 -8.435 1.00 94.94 102 ILE A CA 1
ATOM 844 C C . ILE A 1 102 ? 0.507 -1.141 -8.771 1.00 94.94 102 ILE A C 1
ATOM 846 O O . ILE A 1 102 ? -0.318 -1.267 -7.871 1.00 94.94 102 ILE A O 1
ATOM 850 N N . ILE A 1 103 ? 0.139 -1.039 -10.051 1.00 95.31 103 ILE A N 1
ATOM 851 C CA . ILE A 1 103 ? -1.267 -1.050 -10.480 1.00 95.31 103 ILE A CA 1
ATOM 852 C C . ILE A 1 103 ? -1.888 -2.411 -10.175 1.00 95.31 103 ILE A C 1
ATOM 854 O O . ILE A 1 103 ? -3.006 -2.480 -9.672 1.00 95.31 103 ILE A O 1
ATOM 858 N N . ARG A 1 104 ? -1.140 -3.496 -10.405 1.00 95.88 104 ARG A N 1
ATOM 859 C CA . ARG A 1 104 ? -1.585 -4.850 -10.057 1.00 95.88 104 ARG A CA 1
ATOM 860 C C . ARG A 1 104 ? -1.707 -5.045 -8.546 1.00 95.88 104 ARG A C 1
ATOM 862 O O . ARG A 1 104 ? -2.682 -5.640 -8.103 1.00 95.88 104 ARG A O 1
ATOM 869 N N . ALA A 1 105 ? -0.751 -4.543 -7.763 1.00 96.56 105 ALA A N 1
ATOM 870 C CA . ALA A 1 105 ? -0.832 -4.582 -6.303 1.00 96.56 105 ALA A CA 1
ATOM 871 C C . ALA A 1 105 ? -2.078 -3.832 -5.799 1.00 96.56 105 ALA A C 1
ATOM 873 O O . ALA A 1 105 ? -2.827 -4.354 -4.978 1.00 96.56 105 ALA A O 1
ATOM 874 N N . MET A 1 106 ? -2.337 -2.642 -6.348 1.00 95.38 106 MET A N 1
ATOM 875 C CA . MET A 1 106 ? -3.518 -1.838 -6.043 1.00 95.38 106 MET A CA 1
ATOM 876 C C . MET A 1 106 ? -4.814 -2.579 -6.393 1.00 95.38 106 MET A C 1
ATOM 878 O O . MET A 1 106 ? -5.676 -2.711 -5.533 1.00 95.38 106 MET A O 1
ATOM 882 N N . ASP A 1 107 ? -4.939 -3.110 -7.610 1.00 96.25 107 ASP A N 1
ATOM 883 C CA . ASP A 1 107 ? -6.109 -3.885 -8.049 1.00 96.25 107 ASP A CA 1
ATOM 884 C C . ASP A 1 107 ? -6.391 -5.086 -7.128 1.00 96.25 107 ASP A C 1
ATOM 886 O O . ASP A 1 107 ? -7.528 -5.293 -6.703 1.00 96.25 107 ASP A O 1
ATOM 890 N N . ILE A 1 108 ? -5.356 -5.838 -6.738 1.00 96.50 108 ILE A N 1
ATOM 891 C CA . ILE A 1 108 ? -5.503 -6.937 -5.773 1.00 96.50 108 ILE A CA 1
ATOM 892 C C . ILE A 1 108 ? -5.930 -6.423 -4.398 1.00 96.50 108 ILE A C 1
ATOM 894 O O . ILE A 1 108 ? -6.827 -7.008 -3.797 1.00 96.50 108 ILE A O 1
ATOM 898 N N . CYS A 1 109 ? -5.348 -5.326 -3.914 1.00 95.44 109 CYS A N 1
ATOM 899 C CA . CYS A 1 109 ? -5.748 -4.713 -2.650 1.00 95.44 109 CYS A CA 1
ATOM 900 C C . CYS A 1 109 ? -7.243 -4.342 -2.665 1.00 95.44 109 CYS A C 1
ATOM 902 O O . CYS A 1 109 ? -7.987 -4.762 -1.783 1.00 95.44 109 CYS A O 1
ATOM 904 N N . PHE A 1 110 ? -7.723 -3.675 -3.722 1.00 93.75 110 PHE A N 1
ATOM 905 C CA . PHE A 1 110 ? -9.149 -3.362 -3.898 1.00 93.75 110 PHE A CA 1
ATOM 906 C C . PHE A 1 110 ? -10.032 -4.615 -3.935 1.00 93.75 110 PHE A C 1
ATOM 908 O O . PHE A 1 110 ? -11.094 -4.643 -3.313 1.00 93.75 110 PHE A O 1
ATOM 915 N N . LYS A 1 111 ? -9.591 -5.674 -4.621 1.00 95.88 111 LYS A N 1
ATOM 916 C CA . LYS A 1 111 ? -10.312 -6.952 -4.656 1.00 95.88 111 LYS A CA 1
ATOM 917 C C . LYS A 1 111 ? -10.387 -7.615 -3.286 1.00 95.88 111 LYS A C 1
ATOM 919 O O . LYS A 1 111 ? -11.425 -8.184 -2.979 1.00 95.88 111 LYS A O 1
ATOM 924 N N . ILE A 1 112 ? -9.349 -7.517 -2.455 1.00 95.44 112 ILE A N 1
ATOM 925 C CA . ILE A 1 112 ? -9.379 -8.026 -1.076 1.00 95.44 112 ILE A CA 1
ATOM 926 C C . ILE A 1 112 ? -10.486 -7.321 -0.280 1.00 95.44 112 ILE A C 1
ATOM 928 O O . ILE A 1 112 ? -11.300 -8.005 0.336 1.00 95.44 112 ILE A O 1
ATOM 932 N N . PHE A 1 113 ? -10.602 -5.989 -0.365 1.00 93.81 113 PHE A N 1
ATOM 933 C CA . PHE A 1 113 ? -11.703 -5.265 0.291 1.00 93.81 113 PHE A CA 1
ATOM 934 C C . PHE A 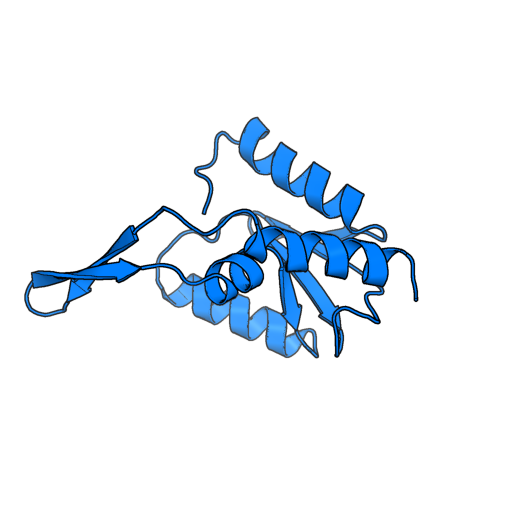1 113 ? -13.079 -5.793 -0.125 1.00 93.81 113 PHE A C 1
ATOM 936 O O . PHE A 1 113 ? -13.944 -5.999 0.722 1.00 93.81 113 PHE A O 1
ATOM 943 N N . HIS A 1 114 ? -13.279 -6.045 -1.419 1.00 93.38 114 HIS A N 1
ATOM 944 C CA . HIS A 1 114 ? -14.560 -6.528 -1.936 1.00 93.38 114 HIS A CA 1
ATOM 945 C C . HIS A 1 114 ? -14.845 -7.992 -1.593 1.00 93.38 114 HIS A C 1
ATOM 947 O O . HIS A 1 114 ? -15.948 -8.312 -1.162 1.00 93.38 114 HIS A O 1
ATOM 953 N N . VAL A 1 115 ? -13.868 -8.882 -1.770 1.00 95.75 115 VAL A N 1
ATOM 954 C CA . VAL A 1 115 ? -14.031 -10.326 -1.539 1.00 95.75 115 VAL A CA 1
ATOM 955 C C . VAL A 1 115 ? -14.291 -10.620 -0.066 1.00 95.75 115 VAL A C 1
ATOM 957 O O . VAL A 1 115 ? -15.126 -11.462 0.250 1.00 95.75 115 VAL A O 1
ATOM 960 N N . PHE A 1 116 ? -13.606 -9.912 0.832 1.00 92.25 116 PHE A N 1
ATOM 961 C CA . PHE A 1 116 ? -13.730 -10.109 2.275 1.00 92.25 116 PHE A CA 1
ATOM 962 C C . PHE A 1 116 ? -14.729 -9.150 2.942 1.00 92.25 116 PHE A C 1
ATOM 964 O O . PHE A 1 116 ? -14.859 -9.177 4.162 1.00 92.25 116 PHE A O 1
ATOM 971 N N . ASN A 1 117 ? -15.445 -8.329 2.160 1.00 90.44 117 ASN A N 1
ATOM 972 C CA . ASN A 1 117 ? -16.421 -7.345 2.644 1.00 90.44 117 ASN A CA 1
ATOM 973 C C . ASN A 1 117 ? -15.867 -6.469 3.789 1.00 90.44 117 ASN A C 1
ATOM 975 O O . ASN A 1 117 ? -16.479 -6.336 4.849 1.00 90.44 117 ASN A O 1
ATOM 979 N N . LEU A 1 118 ? -14.667 -5.923 3.582 1.00 88.56 118 LEU A N 1
ATOM 980 C CA . LEU A 1 118 ? -13.956 -5.112 4.569 1.00 88.56 118 LEU A CA 1
ATOM 981 C C . LEU A 1 118 ? -14.379 -3.643 4.482 1.00 88.56 118 LEU A C 1
ATOM 983 O O . LEU A 1 118 ? -14.686 -3.130 3.405 1.00 88.56 118 LEU A O 1
ATOM 987 N N . GLU A 1 119 ? -14.327 -2.942 5.612 1.00 81.12 119 GLU A N 1
ATOM 988 C CA . GLU A 1 119 ? -14.507 -1.491 5.643 1.00 81.12 119 GLU A CA 1
ATOM 989 C C . GLU A 1 119 ? -13.260 -0.781 5.110 1.00 81.12 119 GLU A C 1
ATOM 991 O O . GLU A 1 119 ? -12.139 -1.059 5.542 1.00 81.12 119 GLU A O 1
ATOM 996 N N . TYR A 1 120 ? -13.459 0.163 4.188 1.00 76.88 120 TYR A N 1
ATOM 997 C CA . TYR A 1 120 ? -12.372 1.002 3.694 1.00 76.88 120 TYR A CA 1
ATOM 998 C C . TYR A 1 120 ? -11.785 1.876 4.818 1.00 76.88 120 TYR A C 1
ATOM 1000 O O . TYR A 1 120 ? -12.556 2.424 5.612 1.00 76.88 120 TYR A O 1
ATOM 1008 N N . PRO A 1 121 ? -10.447 2.011 4.883 1.00 68.88 121 PRO A N 1
ATOM 1009 C CA . PRO A 1 121 ? -9.759 2.810 5.896 1.00 68.88 121 PRO A CA 1
ATOM 1010 C C . PRO A 1 121 ? -10.004 4.322 5.780 1.00 68.88 121 PRO A C 1
ATOM 1012 O O . PRO A 1 121 ? -10.294 4.821 4.667 1.00 68.88 121 PRO A O 1
#

Secondary structure (DSSP, 8-state):
--HHHHHHHHHHHHHHHS----EEEEEPTTSPEEEEEPPHHHHHHHHEEEESSHHHHHHHHHHHHTTTS----EEEEE-SSTT----EEEEETTEEEEES-HHHHHHHHHHHHHHTTPPP-

Radius of gyration: 15.22 Å; chains: 1; bounding box: 30×28×45 Å

Sequence (121 aa):
MEENGRNATILWLLHGFFVPSNRGTQTDINGKKKITKYTIRDSQQYFLYLGKSAQQVEQWIEHRKSKGTAIQPFLFAIAESLKEIGEVFVYFDDVKFKFYNIIRAMDICFKIFHVFNLEYP

Foldseek 3Di:
DPPQLVVLVVVLCVLVVVPQPDWDWDQDPVRDTDTHGDGSVNVSCQAEPEACDPVRVVVVVVVVVVVVDDNQWHKYANDPHSNDGQWMWIDDPNDTHIDRHPVVRNVVSVVCCVVVVHDDD

Organism: Photinus pyralis (NCBI:txid7054)